Protein AF-A0A1I4BVI2-F1 (afdb_monomer_lite)

Structure (mmCIF, N/CA/C/O backbone):
data_AF-A0A1I4BVI2-F1
#
_entry.id   AF-A0A1I4BVI2-F1
#
loop_
_atom_site.group_PDB
_atom_site.id
_atom_site.type_symbol
_atom_site.label_atom_id
_atom_site.label_alt_id
_atom_site.label_comp_id
_atom_site.label_asym_id
_atom_site.label_entity_id
_atom_site.label_seq_id
_atom_site.pdbx_PDB_ins_code
_atom_site.Cartn_x
_atom_site.Cartn_y
_atom_site.Cartn_z
_atom_site.occupancy
_atom_site.B_iso_or_equiv
_atom_site.auth_seq_id
_atom_site.auth_comp_id
_atom_site.auth_asym_id
_atom_site.auth_atom_id
_atom_site.pdbx_PDB_model_num
ATOM 1 N N . ILE A 1 1 ? -14.210 -19.960 13.740 1.00 60.28 1 ILE A N 1
ATOM 2 C CA . ILE A 1 1 ? -14.878 -18.643 13.526 1.00 60.28 1 ILE A CA 1
ATOM 3 C C . ILE A 1 1 ? -15.377 -18.027 14.841 1.00 60.28 1 ILE A C 1
ATOM 5 O O . ILE A 1 1 ? -15.527 -16.819 14.908 1.00 60.28 1 ILE A O 1
ATOM 9 N N . GLN A 1 2 ? -15.547 -18.816 15.907 1.00 62.84 2 GLN A N 1
ATOM 10 C CA . GLN A 1 2 ? -16.008 -18.384 17.233 1.00 62.84 2 GLN A CA 1
ATOM 11 C C . GLN A 1 2 ? -15.373 -17.058 17.705 1.00 62.84 2 GLN A C 1
ATOM 13 O O . GLN A 1 2 ? -16.087 -16.078 17.875 1.00 62.84 2 GLN A O 1
ATOM 18 N N . ASN A 1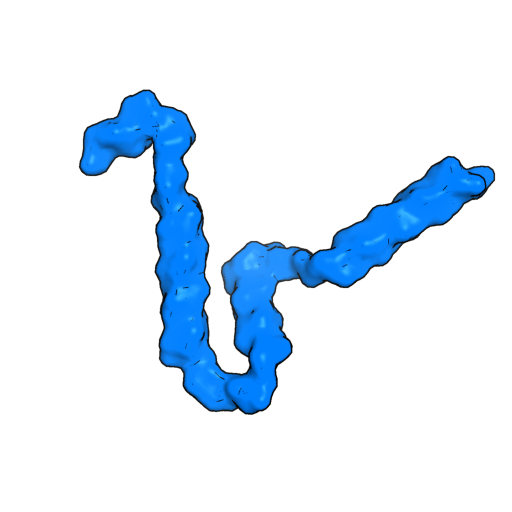 3 ? -14.040 -16.957 17.746 1.00 69.12 3 ASN A N 1
ATOM 19 C CA . ASN A 1 3 ? -13.324 -15.759 18.213 1.00 69.12 3 ASN A CA 1
ATOM 20 C C . ASN A 1 3 ? -13.618 -14.473 17.411 1.00 69.12 3 ASN A C 1
ATOM 22 O O . ASN A 1 3 ? -13.539 -13.389 17.974 1.00 69.12 3 ASN A O 1
ATOM 26 N N . THR A 1 4 ? -14.006 -14.554 16.133 1.00 66.81 4 THR A N 1
ATOM 27 C CA . THR A 1 4 ? -14.300 -13.347 15.333 1.00 66.81 4 THR A CA 1
ATOM 28 C C . THR A 1 4 ? -15.569 -12.629 15.795 1.00 66.81 4 THR A C 1
ATOM 30 O O . THR A 1 4 ? -15.698 -11.434 15.559 1.00 66.81 4 THR A O 1
ATOM 33 N N . PHE A 1 5 ? -16.501 -13.357 16.420 1.00 75.38 5 PHE A N 1
ATOM 34 C CA . PHE A 1 5 ? -17.763 -12.807 16.917 1.00 75.38 5 PHE A CA 1
ATOM 35 C C . PHE A 1 5 ? -17.652 -12.282 18.353 1.00 75.38 5 PHE A C 1
ATOM 37 O O . PHE A 1 5 ? -18.457 -11.447 18.750 1.00 75.38 5 PHE A O 1
ATOM 44 N N . TYR A 1 6 ? -16.657 -12.745 19.118 1.00 81.12 6 TYR A N 1
ATOM 45 C CA . TYR A 1 6 ? -16.431 -12.298 20.497 1.00 81.12 6 TYR A CA 1
ATOM 46 C C . TYR A 1 6 ? -15.490 -11.095 20.590 1.00 81.12 6 TYR A C 1
ATOM 48 O O . TYR A 1 6 ? -15.614 -10.304 21.522 1.00 81.12 6 TYR A O 1
ATOM 56 N N . TYR A 1 7 ? -14.560 -10.939 19.642 1.00 80.69 7 TYR A N 1
ATOM 57 C CA . TYR A 1 7 ? -13.582 -9.854 19.667 1.00 80.69 7 TYR A CA 1
ATOM 58 C C . TYR A 1 7 ? -13.862 -8.814 18.575 1.00 80.69 7 TYR A C 1
ATOM 60 O O . TYR A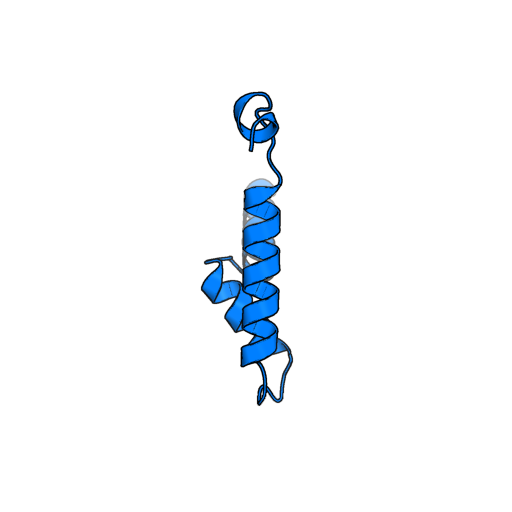 1 7 ? -14.047 -9.177 17.413 1.00 80.69 7 TYR A O 1
ATOM 68 N N . PRO A 1 8 ? -13.813 -7.508 18.903 1.00 75.94 8 PRO A N 1
ATOM 69 C CA . PRO A 1 8 ? -14.005 -6.439 17.920 1.00 75.94 8 PRO A CA 1
ATOM 70 C C . PRO A 1 8 ? -12.841 -6.338 16.920 1.00 75.94 8 PRO A C 1
ATOM 72 O O . PRO A 1 8 ? -12.964 -5.697 15.877 1.00 75.94 8 PRO A O 1
ATOM 75 N N . TYR A 1 9 ? -11.710 -6.983 17.219 1.00 75.88 9 TYR A N 1
ATOM 76 C CA . TYR A 1 9 ? -10.523 -7.013 16.376 1.00 75.88 9 TYR A CA 1
ATOM 77 C C . TYR A 1 9 ? -10.389 -8.381 15.712 1.00 75.88 9 TYR A C 1
ATOM 79 O O . TYR A 1 9 ? -10.270 -9.403 16.385 1.00 75.88 9 TYR A O 1
ATOM 87 N N . ASN A 1 10 ? -10.371 -8.390 14.381 1.00 83.94 10 ASN A N 1
ATOM 88 C CA . ASN A 1 10 ? -10.060 -9.574 13.592 1.00 83.94 10 ASN A CA 1
ATOM 89 C C . ASN A 1 10 ? -8.946 -9.267 12.584 1.00 83.94 10 ASN A C 1
ATOM 91 O O . ASN A 1 10 ? -8.845 -8.157 12.057 1.00 83.94 10 ASN A O 1
ATOM 95 N N . ASN A 1 11 ? -8.129 -10.276 12.285 1.00 87.19 11 ASN A N 1
ATOM 96 C CA . ASN A 1 11 ? -7.050 -10.163 11.304 1.00 87.19 11 ASN A CA 1
ATOM 97 C C . ASN A 1 11 ? -7.544 -10.267 9.853 1.00 87.19 11 ASN A C 1
ATOM 99 O O . ASN A 1 11 ? -6.751 -10.086 8.933 1.00 87.19 11 ASN A O 1
ATOM 103 N N . GLY A 1 12 ? -8.840 -10.498 9.616 1.00 88.12 12 GLY A N 1
ATOM 104 C CA . GLY A 1 12 ? -9.388 -10.789 8.289 1.00 88.12 12 GLY A CA 1
ATOM 105 C C . GLY A 1 12 ? -9.125 -9.682 7.267 1.00 88.12 12 GLY A C 1
ATOM 106 O O . GLY A 1 12 ? -8.788 -9.959 6.116 1.00 88.12 12 GLY A O 1
ATOM 107 N N . LYS A 1 13 ? -9.173 -8.411 7.688 1.00 87.69 13 LYS A N 1
ATOM 108 C CA . LYS A 1 13 ? -8.810 -7.281 6.813 1.00 87.69 13 LYS A CA 1
ATOM 109 C C . LYS A 1 13 ? -7.332 -7.319 6.401 1.00 87.69 13 LYS A C 1
ATOM 111 O O . LYS A 1 13 ? -7.017 -7.076 5.237 1.00 87.69 13 LYS A O 1
ATOM 116 N N . ILE A 1 14 ? -6.434 -7.636 7.333 1.00 90.62 14 ILE A N 1
ATOM 117 C CA . ILE A 1 14 ? -4.984 -7.721 7.089 1.00 90.62 14 ILE A CA 1
ATOM 118 C C . ILE A 1 14 ? -4.671 -8.926 6.194 1.00 90.62 14 ILE A C 1
ATOM 120 O O . ILE A 1 14 ? -3.923 -8.812 5.223 1.00 90.62 14 ILE A O 1
ATOM 124 N N . GLU A 1 15 ? -5.294 -10.068 6.473 1.00 91.94 15 GLU A N 1
ATOM 125 C CA . GLU A 1 15 ? -5.165 -11.293 5.684 1.00 91.94 15 GLU A CA 1
ATOM 126 C C . GLU A 1 15 ? -5.658 -11.098 4.248 1.00 91.94 15 GLU A C 1
ATOM 128 O O . GLU A 1 15 ? -4.974 -11.494 3.301 1.00 91.94 15 GLU A O 1
ATOM 133 N N . GLY A 1 16 ? -6.790 -10.409 4.066 1.00 92.31 16 GLY A N 1
ATOM 134 C CA . GLY A 1 16 ? -7.318 -10.057 2.750 1.00 92.31 16 GLY A CA 1
ATOM 135 C C . GLY A 1 16 ? -6.345 -9.203 1.933 1.00 92.31 16 GLY A C 1
ATOM 136 O O . GLY A 1 16 ? -6.093 -9.497 0.760 1.00 92.31 16 GLY A O 1
ATOM 137 N N . ILE A 1 17 ? -5.732 -8.192 2.560 1.00 92.38 17 ILE A N 1
ATOM 138 C CA . ILE A 1 17 ? -4.711 -7.343 1.924 1.00 92.38 17 ILE A CA 1
ATOM 139 C C . ILE A 1 17 ? -3.488 -8.181 1.523 1.00 92.38 17 ILE A C 1
ATOM 141 O O . ILE A 1 17 ? -3.056 -8.132 0.368 1.00 92.38 17 ILE A O 1
ATOM 145 N N . ASN A 1 18 ? -2.965 -8.998 2.440 1.00 93.69 18 ASN A N 1
ATOM 146 C CA . ASN A 1 18 ? -1.791 -9.835 2.190 1.00 93.69 18 ASN A CA 1
ATOM 147 C C . ASN A 1 18 ? -2.034 -10.854 1.071 1.00 93.69 18 ASN A C 1
ATOM 149 O O . ASN A 1 18 ? -1.176 -11.043 0.205 1.00 93.69 18 ASN A O 1
ATOM 153 N N . ASN A 1 19 ? -3.211 -11.476 1.035 1.00 95.19 19 ASN A N 1
ATOM 154 C CA . ASN A 1 19 ? -3.580 -12.407 -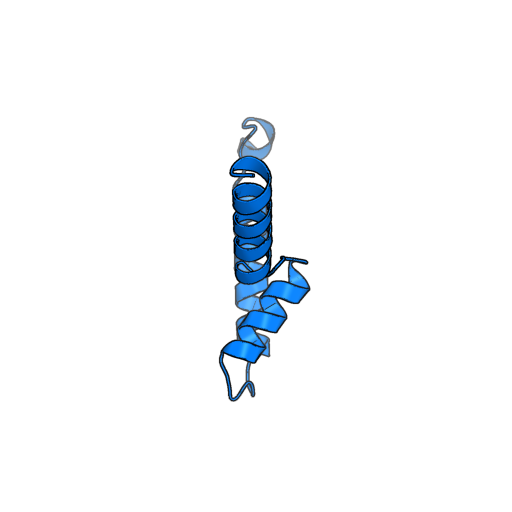0.028 1.00 95.19 19 ASN A CA 1
ATOM 155 C C . ASN A 1 19 ? -3.670 -11.709 -1.387 1.00 95.19 19 ASN A C 1
ATOM 157 O O . ASN A 1 19 ? -3.149 -12.227 -2.376 1.00 95.19 19 ASN A O 1
ATOM 161 N N . LYS A 1 20 ? -4.253 -10.506 -1.445 1.00 93.50 20 LYS A N 1
ATOM 162 C CA . LYS A 1 20 ? -4.348 -9.734 -2.689 1.00 93.50 20 LYS A CA 1
ATOM 163 C C . LYS A 1 20 ? -2.971 -9.326 -3.220 1.00 93.50 20 LYS A C 1
ATOM 165 O O . LYS A 1 20 ? -2.731 -9.468 -4.416 1.00 93.50 20 LYS A O 1
ATOM 170 N N . ILE A 1 21 ? -2.047 -8.906 -2.352 1.00 93.25 21 ILE A N 1
ATOM 171 C CA . ILE A 1 21 ? -0.653 -8.608 -2.733 1.00 93.25 21 ILE A CA 1
ATOM 172 C C . ILE A 1 21 ? 0.053 -9.872 -3.245 1.00 93.25 21 ILE A C 1
ATOM 174 O O . ILE A 1 21 ? 0.708 -9.834 -4.285 1.00 93.25 21 ILE A O 1
ATOM 178 N N . LYS A 1 22 ? -0.125 -11.020 -2.578 1.00 93.38 22 LYS A N 1
ATOM 179 C CA . LYS A 1 22 ? 0.430 -12.306 -3.041 1.00 93.38 22 LYS A CA 1
ATOM 180 C C . LYS A 1 22 ? -0.099 -12.700 -4.424 1.00 93.38 22 LYS A C 1
ATOM 182 O O . LYS A 1 22 ? 0.679 -13.145 -5.261 1.00 93.38 22 LYS A O 1
ATOM 187 N N . VAL A 1 23 ? -1.392 -12.509 -4.691 1.00 94.00 23 VAL A N 1
ATOM 188 C CA . VAL A 1 23 ? -1.980 -12.736 -6.024 1.00 94.00 23 VAL A CA 1
ATOM 189 C C . VAL A 1 23 ? -1.394 -11.773 -7.056 1.00 94.00 23 VAL A C 1
ATOM 191 O O . VAL A 1 23 ? -1.033 -12.200 -8.149 1.00 94.00 23 VAL A O 1
ATOM 194 N N . LEU A 1 24 ? -1.242 -10.491 -6.713 1.00 92.00 24 LEU A N 1
ATOM 195 C CA . LEU A 1 24 ? -0.650 -9.507 -7.616 1.00 92.00 24 LEU A CA 1
ATOM 196 C C . LEU A 1 24 ? 0.795 -9.844 -7.980 1.00 92.00 24 LEU A C 1
ATOM 198 O O . LEU A 1 24 ? 1.130 -9.725 -9.153 1.00 92.00 24 LEU A O 1
ATOM 202 N N . ASN A 1 25 ? 1.597 -10.315 -7.022 1.00 90.62 25 ASN A N 1
ATOM 203 C CA . ASN A 1 25 ? 2.952 -10.825 -7.255 1.00 90.62 25 ASN A CA 1
ATOM 204 C C . ASN A 1 25 ? 2.966 -12.004 -8.245 1.00 90.62 25 ASN A C 1
ATOM 206 O O . ASN A 1 25 ? 3.801 -12.041 -9.140 1.00 90.62 25 ASN A O 1
ATOM 210 N N . ARG A 1 26 ? 2.020 -12.947 -8.140 1.00 91.31 26 ARG A N 1
ATOM 211 C CA . ARG A 1 26 ? 1.925 -14.094 -9.070 1.00 91.31 26 ARG A CA 1
ATOM 212 C C . ARG A 1 26 ? 1.489 -13.707 -10.478 1.00 91.31 26 ARG A C 1
ATOM 214 O O . ARG A 1 26 ? 1.719 -14.451 -11.412 1.00 91.31 26 ARG A O 1
ATOM 221 N N . VAL A 1 27 ? 0.824 -12.571 -10.645 1.00 88.50 27 VAL A N 1
ATOM 222 C CA . VAL A 1 27 ? 0.443 -12.053 -11.971 1.00 88.50 27 VAL A CA 1
ATOM 223 C C . VAL A 1 27 ? 1.425 -10.959 -12.414 1.00 88.50 27 VAL A C 1
ATOM 225 O O . VAL A 1 27 ? 1.231 -10.325 -13.441 1.00 88.50 27 VAL A O 1
ATOM 228 N N . ALA A 1 28 ? 2.478 -10.701 -11.631 1.00 85.69 28 ALA A N 1
ATOM 229 C CA . ALA A 1 28 ? 3.478 -9.681 -11.922 1.00 85.69 28 ALA A CA 1
ATOM 230 C C . ALA A 1 28 ? 4.621 -10.180 -12.823 1.00 85.69 28 ALA A C 1
ATOM 232 O O . ALA A 1 28 ? 5.549 -9.420 -13.108 1.00 85.69 28 ALA A O 1
ATOM 233 N N . TYR A 1 29 ? 4.574 -11.431 -13.285 1.00 79.94 29 TYR A N 1
ATOM 234 C CA . TYR A 1 29 ? 5.527 -11.923 -14.275 1.00 79.94 29 TYR A CA 1
ATOM 235 C C . TYR A 1 29 ? 5.476 -11.032 -15.526 1.00 79.94 29 TYR A C 1
ATOM 237 O O . TYR A 1 29 ? 4.402 -10.754 -16.055 1.00 79.94 29 TYR A O 1
ATOM 245 N N . GLY A 1 30 ? 6.639 -10.538 -15.958 1.00 79.94 30 GLY A N 1
ATOM 246 C CA . GLY A 1 30 ? 6.765 -9.630 -17.104 1.00 79.94 30 GLY A CA 1
ATOM 247 C C . GLY A 1 30 ? 6.857 -8.137 -16.763 1.00 79.94 30 GLY A C 1
ATOM 248 O O . GLY A 1 30 ? 7.139 -7.339 -17.655 1.00 79.94 30 GLY A O 1
ATOM 249 N N . TYR A 1 31 ? 6.702 -7.722 -15.498 1.00 85.25 31 TYR A N 1
ATOM 250 C CA . TYR A 1 31 ? 7.062 -6.349 -15.127 1.00 85.25 31 TYR A CA 1
ATOM 251 C C . TYR A 1 31 ? 8.587 -6.183 -15.123 1.00 85.25 31 TYR A C 1
ATOM 253 O O . TYR A 1 31 ? 9.261 -6.607 -14.191 1.00 85.25 31 TYR A O 1
ATOM 261 N N . GLY A 1 32 ? 9.126 -5.503 -16.138 1.00 82.94 32 GLY A N 1
ATOM 262 C CA . GLY A 1 32 ? 10.555 -5.163 -16.213 1.00 82.94 32 GLY A CA 1
ATOM 263 C C . GLY A 1 32 ? 11.012 -4.113 -15.191 1.00 82.94 32 GLY A C 1
ATOM 264 O O . GLY A 1 32 ? 12.206 -3.912 -15.006 1.00 82.94 32 GLY A O 1
ATOM 265 N N . ASN A 1 33 ? 10.078 -3.439 -14.507 1.00 88.00 33 ASN A N 1
ATOM 266 C CA . ASN A 1 33 ? 10.378 -2.442 -13.481 1.00 88.00 33 ASN A CA 1
ATOM 267 C C . ASN A 1 33 ? 9.404 -2.560 -12.297 1.00 88.00 33 ASN A C 1
ATOM 269 O O . ASN A 1 33 ? 8.181 -2.568 -12.471 1.00 88.00 33 ASN A O 1
ATOM 273 N N . PHE A 1 34 ? 9.956 -2.576 -11.079 1.00 87.38 34 PHE A N 1
ATOM 274 C CA . PHE A 1 34 ? 9.212 -2.607 -9.818 1.00 87.38 34 PHE A CA 1
ATOM 275 C C . PHE A 1 34 ? 8.197 -1.462 -9.678 1.00 87.38 34 PHE A C 1
ATOM 277 O O . PHE A 1 34 ? 7.149 -1.632 -9.055 1.00 87.38 34 PHE A O 1
ATOM 284 N N . ILE A 1 35 ? 8.460 -0.304 -10.288 1.00 89.81 35 ILE A N 1
ATOM 285 C CA . ILE A 1 35 ? 7.547 0.846 -10.268 1.00 89.81 35 ILE A CA 1
ATOM 286 C C . ILE A 1 35 ? 6.180 0.473 -10.853 1.00 89.81 35 ILE A C 1
ATOM 288 O O . ILE A 1 35 ? 5.152 0.851 -10.290 1.00 89.81 35 ILE A O 1
ATOM 292 N N . HIS A 1 36 ? 6.138 -0.311 -11.932 1.00 89.56 36 HIS A N 1
ATOM 293 C CA . HIS A 1 36 ? 4.872 -0.735 -12.533 1.00 89.56 36 HIS A CA 1
ATOM 294 C C . HIS A 1 36 ? 4.106 -1.701 -11.625 1.00 89.56 36 HIS A C 1
ATOM 296 O O . HIS A 1 36 ? 2.894 -1.555 -11.457 1.00 89.56 36 HIS A O 1
ATOM 302 N N . TYR A 1 37 ? 4.818 -2.617 -10.964 1.00 90.44 37 TYR A N 1
ATOM 303 C CA . TYR A 1 37 ? 4.225 -3.503 -9.968 1.00 90.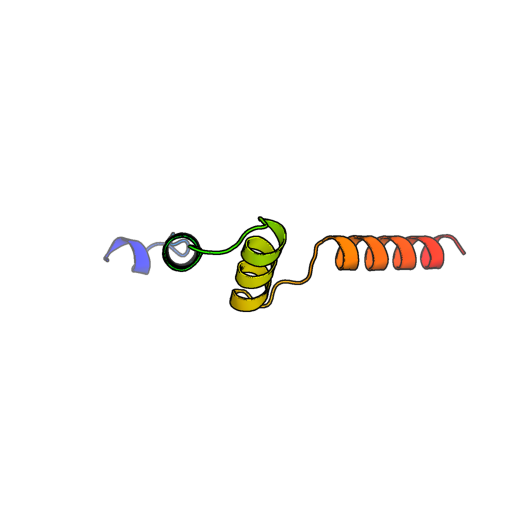44 37 TYR A CA 1
ATOM 304 C C . TYR A 1 37 ? 3.645 -2.716 -8.779 1.00 90.44 37 TYR A C 1
ATOM 306 O O . TYR A 1 37 ? 2.482 -2.895 -8.408 1.00 90.44 37 TYR A O 1
ATOM 314 N N . LYS A 1 38 ? 4.413 -1.762 -8.240 1.00 89.94 38 LYS A N 1
ATOM 315 C CA . LYS A 1 38 ? 3.975 -0.865 -7.162 1.00 89.94 38 LYS A CA 1
ATOM 316 C C . LYS A 1 38 ? 2.748 -0.044 -7.566 1.00 89.94 38 LYS A C 1
ATOM 318 O O . LYS A 1 38 ? 1.803 0.052 -6.786 1.00 89.94 38 LYS A O 1
ATOM 323 N N . ASN A 1 39 ? 2.723 0.507 -8.779 1.00 89.44 39 ASN A N 1
ATOM 324 C CA . ASN A 1 39 ? 1.581 1.275 -9.283 1.00 89.44 39 ASN A CA 1
ATOM 325 C C . ASN A 1 39 ? 0.318 0.412 -9.397 1.00 89.44 39 ASN A C 1
ATOM 327 O O . ASN 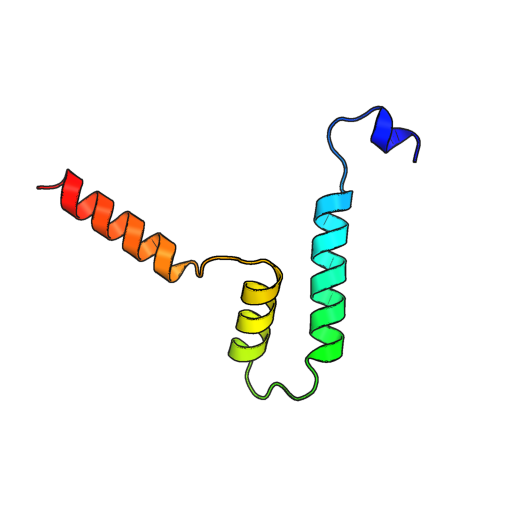A 1 39 ? -0.768 0.874 -9.052 1.00 89.44 39 ASN A O 1
ATOM 331 N N . ARG A 1 40 ? 0.455 -0.858 -9.799 1.00 89.75 40 ARG A N 1
ATOM 332 C CA . ARG A 1 40 ? -0.663 -1.809 -9.845 1.00 89.75 40 ARG A CA 1
ATOM 333 C C . ARG A 1 40 ? -1.248 -2.082 -8.458 1.00 89.75 40 ARG A C 1
ATOM 335 O O . ARG A 1 40 ? -2.467 -2.117 -8.312 1.00 89.75 40 ARG A O 1
ATOM 342 N N . ILE A 1 41 ? -0.398 -2.244 -7.441 1.00 91.62 41 ILE A N 1
ATOM 343 C CA . ILE A 1 41 ? -0.841 -2.395 -6.045 1.00 91.62 41 ILE A CA 1
ATOM 344 C C . ILE A 1 41 ? -1.602 -1.143 -5.595 1.00 91.62 41 ILE A C 1
ATOM 346 O O . ILE A 1 41 ? -2.712 -1.252 -5.080 1.00 91.62 41 ILE A O 1
ATOM 350 N N . ILE A 1 42 ? -1.030 0.043 -5.826 1.00 90.81 42 ILE A N 1
ATOM 351 C CA . ILE A 1 42 ? -1.639 1.330 -5.457 1.00 90.81 42 ILE A CA 1
ATOM 352 C C . ILE A 1 42 ? -3.024 1.481 -6.100 1.00 90.81 42 ILE A C 1
ATOM 354 O O . ILE A 1 42 ? -3.972 1.853 -5.409 1.00 90.81 42 ILE A O 1
ATOM 358 N N . LEU A 1 43 ? -3.156 1.125 -7.383 1.00 90.12 43 LEU A N 1
ATOM 359 C CA . LEU A 1 43 ? -4.424 1.150 -8.111 1.00 90.12 43 LEU A CA 1
ATOM 360 C C . LEU A 1 43 ? -5.454 0.188 -7.503 1.00 90.12 43 LEU A C 1
ATOM 362 O O . LEU A 1 43 ? -6.594 0.570 -7.279 1.00 90.12 43 LEU A O 1
ATOM 366 N N . HIS A 1 44 ? -5.062 -1.049 -7.194 1.00 90.19 44 HIS A N 1
ATOM 367 C CA . HIS A 1 44 ? -5.987 -2.051 -6.655 1.00 90.19 44 HIS A CA 1
ATOM 368 C C . HIS A 1 44 ? -6.550 -1.713 -5.276 1.00 90.19 44 HIS A C 1
ATOM 370 O O . HIS A 1 44 ? -7.657 -2.135 -4.951 1.00 90.19 44 HIS A O 1
ATOM 376 N N . PHE A 1 45 ? -5.795 -0.971 -4.472 1.00 91.19 45 PHE A N 1
ATOM 377 C CA . PHE A 1 45 ? -6.235 -0.519 -3.157 1.00 91.19 45 PHE A CA 1
ATOM 378 C C . PHE A 1 45 ? -6.761 0.926 -3.167 1.00 91.19 45 PHE A C 1
ATOM 380 O O . PHE A 1 45 ? -7.030 1.465 -2.095 1.00 91.19 45 PHE A O 1
ATOM 387 N N . ASN A 1 46 ? -6.903 1.559 -4.344 1.00 87.81 46 ASN A N 1
ATOM 388 C CA . ASN A 1 46 ? -7.288 2.970 -4.499 1.00 87.81 46 ASN A CA 1
ATOM 389 C C . ASN A 1 46 ? -6.483 3.915 -3.583 1.00 87.81 46 ASN A C 1
ATOM 391 O O . ASN A 1 46 ? -7.008 4.879 -3.021 1.00 87.81 46 ASN A O 1
ATOM 395 N N . LEU A 1 47 ? -5.194 3.621 -3.396 1.00 86.06 47 LEU A N 1
ATOM 396 C CA . LEU A 1 47 ? -4.323 4.376 -2.500 1.00 86.06 47 LEU A CA 1
ATOM 397 C C . LEU A 1 47 ? -3.783 5.620 -3.207 1.00 86.06 47 LEU A C 1
ATOM 399 O O . LEU A 1 47 ? -3.487 5.609 -4.400 1.00 86.06 47 LEU A O 1
ATOM 403 N N . LYS A 1 48 ? -3.590 6.705 -2.454 1.00 83.56 48 LYS A N 1
ATOM 404 C CA . LYS A 1 48 ? -2.891 7.893 -2.960 1.00 83.56 48 LYS A CA 1
ATOM 405 C C . LYS A 1 48 ? -1.384 7.733 -2.738 1.00 83.56 48 LYS A C 1
ATOM 407 O O . LYS A 1 48 ? -0.975 7.303 -1.658 1.00 83.56 48 LYS A O 1
ATOM 412 N N . PRO A 1 49 ? -0.533 8.089 -3.716 1.00 79.44 49 PRO A N 1
ATOM 413 C CA . PRO A 1 49 ? 0.908 8.028 -3.523 1.00 79.44 49 PRO A CA 1
ATOM 414 C C . PRO A 1 49 ? 1.330 9.007 -2.422 1.00 79.44 49 PRO A C 1
ATOM 416 O O . PRO A 1 49 ? 0.873 10.149 -2.379 1.00 79.44 49 PRO A O 1
ATOM 419 N N . ILE A 1 50 ? 2.251 8.569 -1.560 1.00 78.81 50 ILE A N 1
ATOM 420 C CA . ILE A 1 50 ? 2.749 9.336 -0.402 1.00 78.81 50 ILE A CA 1
ATOM 421 C C . ILE A 1 50 ? 3.255 10.724 -0.815 1.00 78.81 50 ILE A C 1
ATOM 423 O O . ILE A 1 50 ? 3.006 11.701 -0.119 1.00 78.81 50 ILE A O 1
ATOM 427 N N . ARG A 1 51 ? 3.872 10.834 -1.997 1.00 79.81 51 ARG A N 1
ATOM 428 C CA . ARG A 1 51 ? 4.328 12.107 -2.572 1.00 79.81 51 ARG A CA 1
ATOM 429 C C . ARG A 1 51 ? 3.215 13.156 -2.663 1.00 79.81 51 ARG A C 1
ATOM 431 O O . ARG A 1 51 ? 3.475 14.326 -2.426 1.00 79.81 51 ARG A O 1
ATOM 438 N N . ASN A 1 52 ? 1.984 12.754 -2.977 1.00 79.81 52 ASN A N 1
ATOM 439 C CA . ASN A 1 52 ? 0.860 13.690 -3.038 1.00 79.81 52 ASN A CA 1
ATOM 440 C C . ASN A 1 52 ? 0.438 14.134 -1.634 1.00 79.81 52 ASN A C 1
ATOM 442 O O . ASN A 1 52 ? 0.075 15.287 -1.455 1.00 79.81 52 ASN A O 1
ATOM 446 N N . LYS A 1 53 ? 0.539 13.247 -0.636 1.00 81.62 53 LYS A N 1
ATOM 447 C CA . LYS A 1 53 ? 0.273 13.588 0.767 1.00 81.62 53 LYS A CA 1
ATOM 448 C C . LYS A 1 53 ? 1.307 14.580 1.308 1.00 81.62 53 LYS A C 1
ATOM 450 O O . LYS A 1 53 ? 0.921 15.547 1.945 1.00 81.62 53 LYS A O 1
ATOM 455 N N . ILE A 1 54 ? 2.590 14.369 1.008 1.00 85.69 54 ILE A N 1
ATOM 456 C CA . ILE A 1 54 ? 3.681 15.277 1.401 1.00 85.69 54 ILE A CA 1
ATOM 457 C C . ILE A 1 54 ? 3.456 16.672 0.808 1.00 85.69 54 ILE A C 1
ATOM 459 O O . ILE A 1 54 ? 3.426 17.635 1.559 1.00 85.69 54 ILE A O 1
ATOM 463 N N . LYS A 1 55 ? 3.151 16.764 -0.493 1.00 86.12 55 LYS A N 1
ATOM 464 C CA . LYS A 1 55 ? 2.831 18.042 -1.149 1.00 86.12 55 LYS A CA 1
ATOM 465 C C . LYS A 1 55 ? 1.639 18.772 -0.526 1.00 86.12 55 LYS A C 1
ATOM 467 O O . LYS A 1 55 ? 1.639 19.993 -0.472 1.00 86.12 55 LYS A O 1
ATOM 472 N N . MET A 1 56 ? 0.605 18.044 -0.095 1.00 85.75 56 MET A N 1
ATOM 473 C CA . MET A 1 56 ? -0.538 18.657 0.593 1.00 85.75 56 MET A CA 1
ATOM 474 C C . MET A 1 56 ? -0.126 19.222 1.953 1.00 85.75 56 MET A C 1
ATOM 476 O O . MET A 1 56 ? -0.466 20.356 2.257 1.00 85.75 56 MET A O 1
ATOM 480 N N . ILE A 1 57 ? 0.662 18.466 2.719 1.00 88.31 57 ILE A N 1
ATOM 481 C CA . ILE A 1 57 ? 1.165 18.893 4.030 1.00 88.31 57 ILE A CA 1
ATOM 482 C C . ILE A 1 57 ? 2.101 20.101 3.897 1.00 88.31 57 ILE A C 1
ATOM 484 O O . ILE A 1 57 ? 2.016 21.030 4.691 1.00 88.31 57 ILE A O 1
ATOM 488 N N . GLU A 1 58 ? 2.993 20.106 2.907 1.00 90.50 58 GLU A N 1
ATOM 489 C CA . GLU A 1 58 ? 3.884 21.241 2.622 1.00 90.50 58 GLU A CA 1
ATOM 490 C C . GLU A 1 58 ? 3.073 22.497 2.288 1.00 90.50 58 GLU A C 1
ATOM 492 O O . GLU A 1 58 ? 3.301 23.548 2.878 1.00 90.50 58 GLU A O 1
ATOM 497 N N . LYS A 1 59 ? 2.041 22.359 1.450 1.00 87.75 59 LYS A N 1
ATOM 498 C CA . LYS A 1 59 ? 1.149 23.462 1.080 1.00 87.75 59 LYS A CA 1
ATOM 499 C C . LYS A 1 59 ? 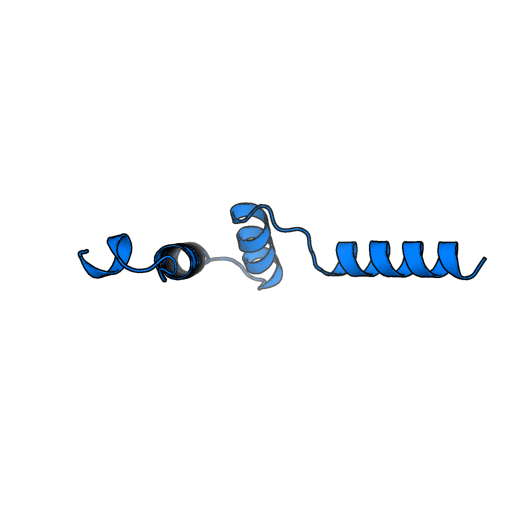0.326 23.992 2.261 1.00 87.75 59 LYS A C 1
ATOM 501 O O . LYS A 1 59 ? 0.111 25.193 2.368 1.00 87.75 59 LYS A O 1
ATOM 506 N N . GLU A 1 60 ? -0.123 23.116 3.160 1.00 88.31 60 GLU A N 1
ATOM 507 C CA . GLU A 1 60 ? -0.810 23.502 4.403 1.00 88.31 60 GLU A CA 1
ATOM 508 C C . GLU A 1 60 ? 0.126 24.248 5.368 1.00 88.31 60 GLU A C 1
ATOM 510 O O . GLU A 1 60 ? -0.300 25.204 6.017 1.00 88.31 60 GLU A O 1
ATOM 515 N N . ARG A 1 61 ? 1.406 23.854 5.431 1.00 86.31 61 ARG A N 1
ATOM 516 C CA . ARG A 1 61 ? 2.438 24.511 6.252 1.00 86.31 61 ARG A CA 1
ATOM 517 C C . ARG A 1 61 ? 2.825 25.887 5.720 1.00 86.31 61 ARG A C 1
ATOM 519 O O . ARG A 1 61 ? 2.977 26.810 6.509 1.00 86.31 61 ARG A O 1
ATOM 526 N N . GLU A 1 62 ? 2.942 26.041 4.404 1.00 85.75 62 GLU A N 1
ATOM 527 C CA . GLU A 1 62 ? 3.174 27.346 3.766 1.00 85.75 62 GLU A CA 1
ATOM 528 C C . GLU A 1 62 ? 2.021 28.320 4.046 1.00 85.75 62 GLU A C 1
ATOM 530 O O . GLU A 1 62 ? 2.252 29.492 4.317 1.00 85.75 62 GLU A O 1
ATOM 535 N N . HIS A 1 63 ? 0.781 27.824 4.051 1.00 79.38 63 HIS A N 1
ATOM 536 C CA . HIS A 1 63 ? -0.416 28.639 4.266 1.00 79.38 63 HIS A CA 1
ATOM 537 C C . HIS A 1 63 ? -0.675 29.008 5.737 1.00 79.38 63 HIS A C 1
ATOM 539 O O . HIS A 1 63 ? -1.439 29.930 6.002 1.00 79.38 63 HIS A O 1
ATOM 545 N N . THR A 1 64 ? -0.091 28.270 6.688 1.00 81.50 64 THR A N 1
ATOM 546 C CA . THR A 1 64 ? -0.149 28.573 8.132 1.00 81.50 64 THR A CA 1
ATOM 547 C C . THR A 1 64 ? 1.039 29.403 8.616 1.00 81.50 64 THR A C 1
ATOM 549 O O . THR A 1 64 ? 0.979 29.951 9.713 1.00 81.50 64 THR A O 1
ATOM 552 N N . ALA A 1 65 ? 2.111 29.487 7.823 1.00 74.19 65 ALA A N 1
ATOM 553 C CA . ALA A 1 65 ? 3.283 30.317 8.095 1.00 74.19 65 ALA A CA 1
ATOM 554 C C . ALA A 1 65 ? 3.216 31.720 7.451 1.00 74.19 65 ALA A C 1
ATOM 556 O O . ALA A 1 65 ? 4.115 32.525 7.698 1.00 74.19 65 ALA A O 1
ATOM 557 N N . ALA A 1 66 ? 2.193 31.991 6.632 1.00 62.44 66 ALA A N 1
ATOM 558 C CA . ALA A 1 66 ? 1.873 33.292 6.034 1.00 62.44 66 ALA A CA 1
ATOM 559 C C . ALA A 1 66 ? 0.799 34.021 6.851 1.00 62.44 66 ALA A C 1
ATOM 561 O O . ALA A 1 66 ? 0.904 35.262 6.967 1.00 62.44 66 ALA A O 1
#

pLDDT: mean 84.98, std 7.83, range [60.28, 95.19]

Sequence (66 aa):
IQNTFYYPYNNGKIEGINNKIKVLNRVAYGYGNFIHYKNRIILHFNLKPIRNKIKMIEKEREHTAA

Foldseek 3Di:
DVVVVVDPDDCVVVVVLVVVLVVLVVVCPPPPDVVVSVVVSCVVVVHDPVVVVVVVVVVVVVVVVD

Secondary structure (DSSP, 8-state):
-HHHHH-S--THHHHHHHHHHHHHHHT-TT-SSHHHHHHHHHHHTTPPPHHHHHHHHHHHHHHH--

Radius of gyration: 18.2 Å; chains: 1; bounding box: 28×52×38 Å

Organism: NCBI:txid258723

InterPro domains:
  IPR002560 Transposase IS204/IS1001/IS1096/IS1165, DDE domain [PF01610] (1-41)